Protein AF-A0A2E6J5F3-F1 (afdb_monomer_lite)

Structure (mmCIF, N/CA/C/O backbone):
data_AF-A0A2E6J5F3-F1
#
_entry.id   AF-A0A2E6J5F3-F1
#
loop_
_atom_site.group_PDB
_atom_site.id
_atom_site.type_symbol
_atom_site.label_atom_id
_atom_site.label_alt_id
_atom_site.label_comp_id
_atom_site.label_asym_id
_atom_site.label_entity_id
_atom_site.label_seq_id
_atom_site.pdbx_PDB_ins_code
_atom_site.Cartn_x
_atom_site.Cartn_y
_atom_site.Cartn_z
_atom_site.occupancy
_atom_site.B_iso_or_equiv
_atom_site.auth_seq_id
_atom_site.auth_comp_id
_atom_site.auth_asym_id
_atom_site.auth_atom_id
_atom_site.pdbx_PDB_model_num
ATOM 1 N N . MET A 1 1 ? 11.901 1.360 -8.039 1.00 68.38 1 MET A N 1
ATOM 2 C CA . MET A 1 1 ? 11.733 -0.087 -7.770 1.00 68.38 1 MET A CA 1
ATOM 3 C C . MET A 1 1 ? 10.427 -0.238 -7.019 1.00 68.38 1 MET A C 1
ATOM 5 O O . MET A 1 1 ? 10.229 0.530 -6.088 1.00 68.38 1 MET A O 1
ATOM 9 N N . THR A 1 2 ? 9.538 -1.131 -7.449 1.00 83.81 2 THR A N 1
ATOM 10 C CA . THR A 1 2 ? 8.186 -1.274 -6.885 1.00 83.81 2 THR A CA 1
ATOM 11 C C . THR A 1 2 ? 8.240 -1.558 -5.385 1.00 83.81 2 THR A C 1
ATOM 13 O O . THR A 1 2 ? 9.062 -2.356 -4.928 1.00 83.81 2 THR A O 1
ATOM 16 N N . LYS A 1 3 ? 7.383 -0.885 -4.621 1.00 89.31 3 LYS A N 1
ATOM 17 C CA . LYS A 1 3 ? 7.293 -0.981 -3.164 1.00 89.31 3 LYS A CA 1
ATOM 18 C C . LYS A 1 3 ? 6.021 -1.711 -2.771 1.00 89.31 3 LYS A C 1
ATOM 20 O O . LYS A 1 3 ? 4.973 -1.516 -3.382 1.00 89.31 3 LYS A O 1
ATOM 25 N N . PHE A 1 4 ? 6.134 -2.533 -1.734 1.00 89.50 4 PHE A N 1
ATOM 26 C CA . PHE A 1 4 ? 5.046 -3.346 -1.211 1.00 89.50 4 PHE A CA 1
ATOM 27 C C . PHE A 1 4 ? 4.772 -2.974 0.237 1.00 89.50 4 PHE A C 1
ATOM 29 O O . PHE A 1 4 ? 5.695 -2.754 1.025 1.00 89.50 4 PHE A O 1
ATOM 36 N N . ALA A 1 5 ? 3.498 -2.972 0.605 1.00 91.38 5 ALA A N 1
ATOM 37 C CA . ALA A 1 5 ? 3.099 -2.875 1.995 1.00 91.38 5 ALA A CA 1
ATOM 38 C C . ALA A 1 5 ? 1.891 -3.753 2.277 1.00 91.38 5 ALA A C 1
ATOM 40 O O . ALA A 1 5 ? 1.006 -3.942 1.442 1.00 91.38 5 ALA A O 1
ATOM 41 N N . LYS A 1 6 ? 1.858 -4.274 3.496 1.00 91.50 6 LYS A N 1
ATOM 42 C CA . LYS A 1 6 ? 0.690 -4.919 4.069 1.00 91.50 6 LYS A CA 1
ATOM 43 C C . LYS A 1 6 ? 0.106 -3.964 5.093 1.00 91.50 6 LYS A C 1
ATOM 45 O O . LYS A 1 6 ? 0.761 -3.665 6.091 1.00 91.50 6 LYS A O 1
ATOM 50 N N . ALA A 1 7 ? -1.112 -3.519 4.843 1.00 92.62 7 ALA A N 1
ATOM 51 C CA . ALA A 1 7 ? -1.858 -2.665 5.743 1.00 92.62 7 ALA A CA 1
ATOM 52 C C . ALA A 1 7 ? -3.098 -3.394 6.272 1.00 92.62 7 ALA A C 1
ATOM 54 O O . ALA A 1 7 ? -3.550 -4.386 5.691 1.00 92.62 7 ALA A O 1
ATOM 55 N N . ILE A 1 8 ? -3.632 -2.927 7.391 1.00 93.50 8 ILE A N 1
ATOM 56 C CA . ILE A 1 8 ? -4.862 -3.434 7.986 1.00 93.50 8 ILE A CA 1
ATOM 57 C C . ILE A 1 8 ? -5.796 -2.269 8.293 1.00 93.50 8 ILE A C 1
ATOM 59 O O . ILE A 1 8 ? -5.360 -1.207 8.729 1.00 93.50 8 ILE A O 1
ATOM 63 N N . ASP A 1 9 ? -7.081 -2.462 8.028 1.00 91.38 9 ASP A N 1
ATOM 64 C CA . ASP A 1 9 ? -8.122 -1.524 8.442 1.00 91.38 9 ASP A CA 1
ATOM 65 C C . ASP A 1 9 ? -8.614 -1.844 9.870 1.00 91.38 9 ASP A C 1
ATOM 67 O O . ASP A 1 9 ? -8.391 -2.936 10.402 1.00 91.38 9 ASP A O 1
ATOM 71 N N . LYS A 1 10 ? -9.359 -0.921 10.486 1.00 88.75 10 LYS A N 1
ATOM 72 C CA . LYS A 1 10 ? -10.023 -1.094 11.791 1.00 88.75 10 LYS A CA 1
ATOM 73 C C . LYS A 1 10 ? -10.945 -2.311 11.840 1.00 88.75 10 LYS A C 1
ATOM 75 O O . LYS A 1 10 ? -11.129 -2.911 12.895 1.00 88.75 10 LYS A O 1
ATOM 80 N N . THR A 1 11 ? -11.489 -2.706 10.692 1.00 89.56 11 THR A N 1
ATOM 81 C CA . THR A 1 11 ? -12.307 -3.916 10.510 1.00 89.56 11 THR A CA 1
ATOM 82 C C . THR A 1 11 ? -11.491 -5.216 10.476 1.00 89.56 11 THR A C 1
ATOM 84 O O . THR A 1 11 ? -12.047 -6.294 10.281 1.00 89.56 11 THR A O 1
ATOM 87 N N . ARG A 1 12 ? -10.167 -5.138 10.677 1.00 85.75 12 ARG A N 1
ATOM 88 C CA . ARG A 1 12 ? -9.188 -6.232 10.552 1.00 85.75 12 ARG A CA 1
ATOM 89 C C . ARG A 1 12 ? -9.048 -6.811 9.139 1.00 85.75 12 ARG A C 1
ATOM 91 O O . ARG A 1 12 ? -8.423 -7.860 8.961 1.00 85.75 12 ARG A O 1
ATOM 98 N N . VAL A 1 13 ? -9.569 -6.118 8.127 1.00 89.00 13 VAL A N 1
ATOM 99 C CA . VAL A 1 13 ? -9.374 -6.478 6.719 1.00 89.00 13 VAL A CA 1
ATOM 100 C C . VAL A 1 13 ? -7.946 -6.139 6.299 1.00 89.00 13 VAL A C 1
ATOM 102 O O . VAL A 1 13 ? -7.448 -5.042 6.548 1.00 89.00 13 VAL A O 1
ATOM 105 N N . ARG A 1 14 ? -7.265 -7.111 5.684 1.00 89.75 14 ARG A N 1
ATOM 106 C CA . ARG A 1 14 ? -5.879 -6.974 5.220 1.00 89.75 14 ARG A CA 1
ATOM 107 C C . ARG A 1 14 ? -5.862 -6.439 3.795 1.00 89.75 14 ARG A C 1
ATOM 109 O O . ARG A 1 14 ? -6.460 -7.037 2.904 1.00 89.75 14 ARG A O 1
ATOM 116 N N . HIS A 1 15 ? -5.103 -5.377 3.583 1.00 90.12 15 HIS A N 1
ATOM 117 C CA . HIS A 1 15 ? -4.869 -4.772 2.283 1.00 90.12 15 HIS A CA 1
ATOM 118 C C . HIS A 1 15 ? -3.411 -4.965 1.880 1.00 90.12 15 HIS A C 1
ATOM 120 O O . HIS A 1 15 ? -2.491 -4.678 2.647 1.00 90.12 15 HIS A O 1
ATOM 126 N N . TYR A 1 16 ? -3.204 -5.453 0.663 1.00 90.62 16 TYR A N 1
ATOM 127 C CA . TYR A 1 16 ? -1.884 -5.591 0.066 1.00 90.62 16 TYR A CA 1
ATOM 128 C C . TYR A 1 16 ? -1.716 -4.468 -0.949 1.00 90.62 16 TYR A C 1
ATOM 130 O O . TYR A 1 16 ? -2.445 -4.410 -1.936 1.00 90.62 16 TYR A O 1
ATOM 138 N N . LEU A 1 17 ? -0.802 -3.546 -0.672 1.00 91.06 17 LEU A N 1
ATOM 139 C CA . LEU A 1 17 ? -0.610 -2.316 -1.430 1.00 91.06 17 LEU A CA 1
ATOM 140 C C . LEU A 1 17 ? 0.678 -2.399 -2.247 1.00 91.06 17 LEU A C 1
ATOM 142 O O . LEU A 1 17 ? 1.695 -2.906 -1.763 1.00 91.06 17 LEU A O 1
ATOM 146 N N . ILE A 1 18 ? 0.623 -1.884 -3.474 1.00 90.75 18 ILE A N 1
ATOM 147 C CA . ILE A 1 18 ? 1.769 -1.740 -4.374 1.00 90.75 18 ILE A CA 1
ATOM 148 C C . ILE A 1 18 ? 1.822 -0.304 -4.882 1.00 90.75 18 ILE A C 1
ATOM 150 O O . ILE A 1 18 ? 0.819 0.215 -5.375 1.00 90.75 18 ILE A O 1
ATOM 154 N N . ALA A 1 19 ? 3.002 0.302 -4.818 1.00 91.31 19 ALA A N 1
ATOM 155 C CA . ALA A 1 19 ? 3.267 1.623 -5.376 1.00 91.31 19 ALA A CA 1
ATOM 156 C C . ALA A 1 19 ? 4.692 1.710 -5.933 1.00 91.31 19 ALA A C 1
ATOM 158 O O . ALA A 1 19 ? 5.468 0.753 -5.834 1.00 91.31 19 ALA A O 1
ATOM 159 N N . ASP A 1 20 ? 5.060 2.856 -6.501 1.00 89.56 20 ASP A N 1
ATOM 160 C CA . ASP A 1 20 ? 6.446 3.089 -6.917 1.00 89.56 20 ASP A CA 1
ATOM 161 C C . ASP A 1 20 ? 7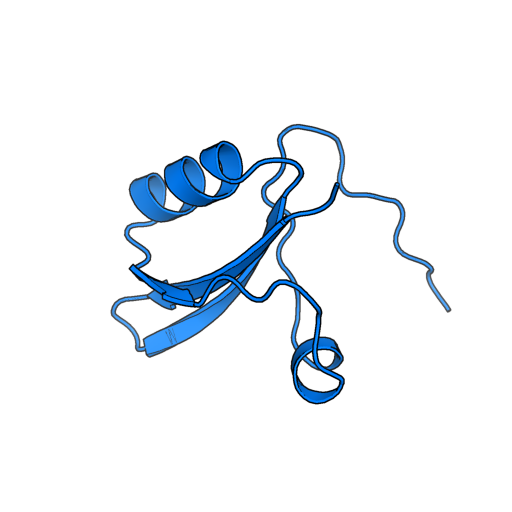.313 3.616 -5.781 1.00 89.56 20 ASP A C 1
ATOM 163 O O . ASP A 1 20 ? 8.515 3.333 -5.744 1.00 89.56 20 ASP A O 1
ATOM 167 N N . THR A 1 21 ? 6.707 4.348 -4.845 1.00 90.88 21 THR A N 1
ATOM 168 C CA . THR A 1 21 ? 7.390 4.927 -3.688 1.00 90.88 21 THR A CA 1
ATOM 169 C C . THR A 1 21 ? 6.700 4.555 -2.380 1.00 90.88 21 THR A C 1
ATOM 171 O O . THR A 1 21 ? 5.530 4.181 -2.337 1.00 90.88 21 THR A O 1
ATOM 174 N N . GLU A 1 22 ? 7.445 4.635 -1.279 1.00 90.12 22 GLU A N 1
ATOM 175 C CA . GLU A 1 22 ? 6.874 4.410 0.053 1.00 90.12 22 GLU A CA 1
ATOM 176 C C . GLU A 1 22 ? 5.955 5.562 0.468 1.00 90.12 22 GLU A C 1
ATOM 178 O O . GLU A 1 22 ? 4.982 5.331 1.179 1.00 90.12 22 GLU A O 1
ATOM 183 N N . ASP A 1 23 ? 6.213 6.774 -0.026 1.00 90.69 23 ASP A N 1
ATOM 184 C CA . ASP A 1 23 ? 5.398 7.955 0.258 1.00 90.69 23 ASP A CA 1
ATOM 185 C C . ASP A 1 23 ? 3.979 7.815 -0.295 1.00 90.69 23 ASP A C 1
ATOM 187 O O . ASP A 1 23 ? 3.022 8.134 0.401 1.00 90.69 23 ASP A O 1
ATOM 191 N N . GLU A 1 24 ? 3.819 7.255 -1.499 1.00 90.62 24 GLU A N 1
ATOM 192 C CA . GLU A 1 24 ? 2.498 6.970 -2.077 1.00 90.62 24 GLU A CA 1
ATOM 193 C C . GLU A 1 24 ? 1.689 6.002 -1.203 1.00 90.62 24 GLU A C 1
ATOM 195 O O . GLU A 1 24 ? 0.495 6.204 -0.977 1.00 90.62 24 GLU A O 1
ATOM 200 N N . ILE A 1 25 ? 2.350 4.979 -0.654 1.00 91.75 25 ILE A N 1
ATOM 201 C CA . ILE A 1 25 ? 1.727 4.031 0.275 1.00 91.75 25 ILE A CA 1
ATOM 202 C C . ILE A 1 25 ? 1.346 4.738 1.577 1.00 91.75 25 ILE A C 1
ATOM 204 O O . ILE A 1 25 ? 0.246 4.525 2.083 1.00 91.75 25 ILE A O 1
ATOM 208 N N . ASN A 1 26 ? 2.239 5.566 2.122 1.00 92.62 26 ASN A N 1
ATOM 209 C CA . ASN A 1 26 ? 1.998 6.274 3.377 1.00 92.62 26 ASN A CA 1
ATOM 210 C C . ASN A 1 26 ? 0.812 7.229 3.250 1.00 92.62 26 ASN A C 1
ATOM 212 O O . ASN A 1 26 ? -0.100 7.153 4.068 1.00 92.62 26 ASN A O 1
ATOM 216 N N . SER A 1 27 ? 0.777 8.049 2.195 1.00 92.75 27 SER A N 1
ATOM 217 C CA . SER A 1 27 ? -0.338 8.963 1.936 1.00 92.75 27 SER A CA 1
ATOM 218 C C . SER A 1 27 ? -1.659 8.212 1.763 1.00 92.75 27 SER A C 1
ATOM 220 O O . SER A 1 27 ? -2.669 8.617 2.333 1.00 92.75 27 SER A O 1
ATOM 222 N N . TYR A 1 28 ? -1.659 7.082 1.044 1.00 91.44 28 TYR A N 1
ATOM 223 C CA . TYR A 1 28 ? -2.862 6.259 0.888 1.00 91.44 28 TYR A CA 1
ATOM 224 C C . TYR A 1 28 ? -3.341 5.670 2.223 1.00 91.44 28 TYR A C 1
A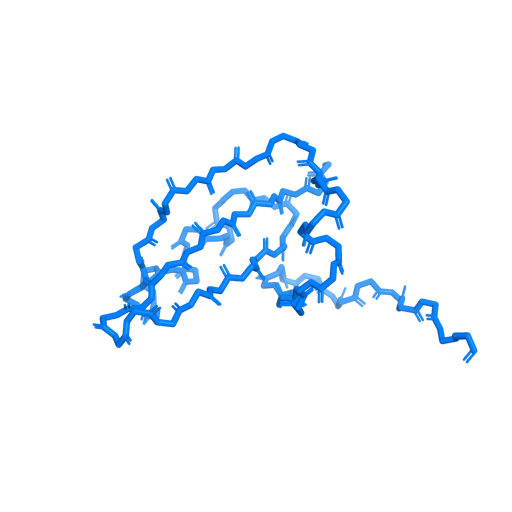TOM 226 O O . TYR A 1 28 ? -4.537 5.683 2.524 1.00 91.44 28 TYR A O 1
ATOM 234 N N . CYS A 1 29 ? -2.417 5.156 3.038 1.00 91.25 29 CYS A N 1
ATOM 235 C CA . CYS A 1 29 ? -2.738 4.628 4.361 1.00 91.25 29 CYS A CA 1
ATOM 236 C C . CYS A 1 29 ? -3.262 5.720 5.299 1.00 91.25 29 CYS A C 1
ATOM 238 O O . CYS A 1 29 ? -4.213 5.469 6.033 1.00 91.25 29 CYS A O 1
ATOM 240 N N . GLU A 1 30 ? -2.696 6.924 5.256 1.00 91.88 30 GLU A N 1
ATOM 241 C CA . GLU A 1 30 ? -3.141 8.057 6.068 1.00 91.88 30 GLU A CA 1
ATOM 242 C C . GLU A 1 30 ? -4.555 8.512 5.677 1.00 91.88 30 GLU A C 1
ATOM 244 O O . GLU A 1 30 ? -5.434 8.609 6.537 1.00 91.88 30 GLU A O 1
ATOM 249 N N . GLU A 1 31 ? -4.820 8.674 4.376 1.00 91.12 31 GLU A N 1
ATOM 250 C CA . GLU A 1 31 ? -6.138 9.053 3.852 1.00 91.12 31 GLU A CA 1
ATOM 251 C C . GLU A 1 31 ? -7.217 8.019 4.217 1.00 91.12 31 GLU A C 1
ATOM 253 O O . GLU A 1 31 ? -8.329 8.364 4.628 1.00 91.12 31 GLU A O 1
ATOM 258 N N . LYS A 1 32 ? -6.880 6.728 4.102 1.00 88.75 32 LYS A N 1
ATOM 259 C CA . LYS A 1 32 ? -7.795 5.609 4.370 1.00 88.75 32 LYS A CA 1
ATOM 260 C C . LYS A 1 32 ? -7.782 5.131 5.822 1.00 88.75 32 LYS A C 1
ATOM 262 O O . LYS A 1 32 ? -8.539 4.220 6.148 1.00 88.75 32 LYS A O 1
ATOM 267 N N . LYS A 1 33 ? -6.978 5.748 6.696 1.00 90.62 33 LYS A N 1
ATOM 268 C CA . LYS A 1 33 ? -6.795 5.364 8.111 1.00 90.62 33 LYS A CA 1
ATOM 269 C C . LYS A 1 33 ? -6.403 3.890 8.290 1.00 90.62 33 LYS A C 1
ATOM 271 O O . LYS A 1 33 ? -6.886 3.225 9.207 1.00 90.62 33 LYS A O 1
ATOM 276 N N . LEU A 1 34 ? -5.536 3.396 7.409 1.00 93.00 34 LEU A N 1
ATOM 277 C CA . LEU A 1 34 ? -4.982 2.047 7.451 1.00 93.00 34 LEU A CA 1
ATOM 278 C C . LEU A 1 34 ? -3.698 2.019 8.284 1.00 93.00 34 LEU A C 1
ATOM 280 O O . LEU A 1 34 ? -2.856 2.910 8.191 1.00 93.00 34 LEU A O 1
ATOM 284 N N . GLU A 1 35 ? -3.511 0.948 9.046 1.00 93.06 35 GLU A N 1
ATOM 285 C CA . GLU A 1 35 ? -2.298 0.703 9.820 1.00 93.06 35 GLU A CA 1
ATOM 286 C C . GLU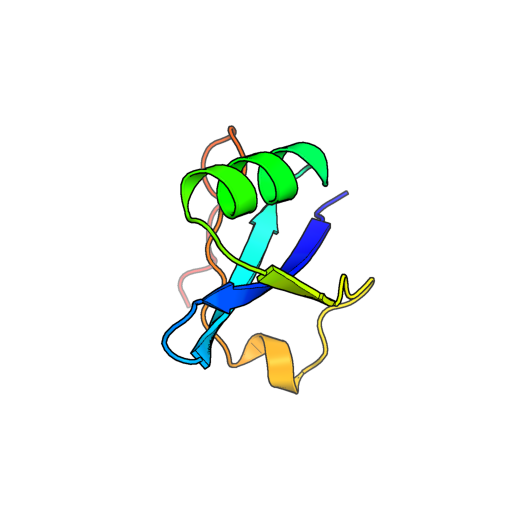 A 1 35 ? -1.337 -0.190 9.025 1.00 93.06 35 GLU A C 1
ATOM 288 O O . GLU A 1 35 ? -1.708 -1.273 8.568 1.00 93.06 35 GLU A O 1
ATOM 293 N N . ILE A 1 36 ? -0.089 0.246 8.842 1.00 92.56 36 ILE A N 1
ATOM 294 C CA . ILE A 1 36 ? 0.928 -0.536 8.127 1.00 92.56 36 ILE A CA 1
ATOM 295 C C . ILE A 1 36 ? 1.493 -1.601 9.071 1.00 92.56 36 ILE A C 1
ATOM 297 O O . ILE A 1 36 ? 2.199 -1.285 10.021 1.00 92.56 36 ILE A O 1
ATOM 301 N N . LEU A 1 37 ? 1.237 -2.873 8.762 1.00 90.38 37 LEU A N 1
ATOM 302 C CA . LEU A 1 37 ? 1.740 -4.010 9.534 1.00 90.38 37 LEU A CA 1
ATOM 303 C C . LEU A 1 37 ? 3.170 -4.391 9.151 1.00 90.38 37 LEU A C 1
ATOM 305 O O . LEU A 1 37 ? 3.973 -4.749 10.006 1.00 90.38 37 LEU A O 1
ATOM 309 N N . ASN A 1 38 ? 3.469 -4.418 7.849 1.00 90.00 38 ASN A N 1
ATOM 310 C CA . ASN A 1 38 ? 4.779 -4.838 7.352 1.00 90.00 38 ASN A CA 1
ATOM 311 C C . ASN A 1 38 ? 5.067 -4.249 5.963 1.00 90.00 38 ASN A C 1
ATOM 313 O O . ASN A 1 38 ? 4.152 -4.050 5.160 1.00 90.00 38 ASN A O 1
ATOM 317 N N . ARG A 1 39 ? 6.352 -4.040 5.665 1.00 90.06 39 ARG A N 1
ATOM 318 C CA . ARG A 1 39 ? 6.887 -3.630 4.360 1.00 90.06 39 ARG A CA 1
ATOM 319 C C . ARG A 1 39 ? 7.813 -4.724 3.819 1.00 90.06 39 ARG A C 1
ATOM 321 O O . ARG A 1 39 ? 9.024 -4.679 4.045 1.00 90.06 39 ARG A O 1
ATOM 328 N N . PRO A 1 40 ? 7.259 -5.746 3.151 1.00 86.62 40 PRO A N 1
ATOM 329 C CA . PRO A 1 40 ? 8.065 -6.831 2.619 1.00 86.62 40 PRO A CA 1
ATOM 330 C C . PRO A 1 40 ? 8.952 -6.337 1.470 1.00 86.62 40 PRO A C 1
ATOM 332 O O . PRO A 1 40 ? 8.508 -5.596 0.593 1.00 86.62 40 PRO A O 1
ATOM 335 N N . LYS A 1 41 ? 10.221 -6.764 1.467 1.00 84.19 41 LYS A N 1
ATOM 336 C CA . LYS A 1 41 ? 11.164 -6.476 0.369 1.00 84.19 41 LYS A CA 1
ATOM 337 C C . LYS A 1 41 ? 10.868 -7.309 -0.881 1.00 84.19 41 LYS A C 1
ATOM 339 O O . LYS A 1 41 ? 11.147 -6.860 -1.987 1.00 84.19 41 LYS A O 1
ATOM 344 N N . TYR A 1 42 ? 10.300 -8.497 -0.688 1.00 81.31 42 TYR A N 1
ATOM 345 C CA . TYR A 1 42 ? 9.941 -9.446 -1.736 1.00 81.31 42 TYR A CA 1
ATOM 346 C C . TYR A 1 42 ? 8.540 -9.988 -1.481 1.00 81.31 42 TYR A C 1
ATOM 348 O O . TYR A 1 42 ? 8.099 -10.065 -0.336 1.00 81.31 42 TYR A O 1
ATOM 356 N N . VAL A 1 43 ? 7.836 -10.345 -2.551 1.00 80.75 43 VAL A N 1
ATOM 357 C CA . VAL A 1 43 ? 6.501 -10.933 -2.454 1.00 80.75 43 VAL A CA 1
ATOM 358 C C . VAL A 1 43 ? 6.648 -12.433 -2.231 1.00 80.75 43 VAL A C 1
ATOM 360 O O . VAL A 1 43 ? 7.135 -13.138 -3.112 1.00 80.75 43 VAL A O 1
ATOM 363 N N . ASP A 1 44 ? 6.223 -12.920 -1.068 1.00 80.31 44 ASP A N 1
ATOM 364 C CA . ASP A 1 44 ? 6.182 -14.359 -0.805 1.00 80.31 44 ASP A CA 1
ATOM 365 C C . ASP A 1 44 ? 5.124 -15.045 -1.687 1.00 80.31 44 ASP A C 1
ATOM 367 O O . ASP A 1 44 ? 4.091 -14.433 -1.975 1.00 80.31 44 ASP A O 1
ATOM 371 N N . PRO A 1 45 ? 5.288 -16.330 -2.056 1.00 79.69 45 PRO A N 1
ATOM 372 C CA . PRO A 1 45 ? 4.295 -17.068 -2.845 1.00 79.69 45 PRO A CA 1
ATOM 373 C C . PRO A 1 45 ? 2.878 -16.994 -2.258 1.00 79.69 45 PRO A C 1
ATOM 375 O O . PRO A 1 45 ? 1.906 -16.795 -2.981 1.00 79.69 45 PRO A O 1
ATOM 378 N N . THR A 1 46 ? 2.760 -17.044 -0.930 1.00 78.62 46 THR A N 1
ATOM 379 C CA . THR A 1 46 ? 1.485 -16.892 -0.212 1.00 78.62 46 THR A CA 1
ATOM 380 C C . THR A 1 46 ? 0.856 -15.513 -0.422 1.00 78.62 46 THR A C 1
ATOM 382 O O . THR A 1 46 ? -0.364 -15.379 -0.452 1.00 78.62 46 THR A O 1
ATOM 385 N N . MET A 1 47 ? 1.676 -14.471 -0.575 1.00 79.25 47 MET A N 1
ATOM 386 C CA . MET A 1 47 ? 1.204 -13.117 -0.844 1.00 79.25 47 MET A CA 1
ATOM 387 C C . MET A 1 47 ? 0.714 -12.944 -2.281 1.00 79.25 47 MET A C 1
ATOM 389 O O . MET A 1 47 ? -0.215 -12.172 -2.493 1.00 79.25 47 MET A O 1
ATOM 393 N N . VAL A 1 48 ? 1.286 -13.676 -3.245 1.00 77.19 48 VAL A N 1
ATOM 394 C CA . VAL A 1 48 ? 0.871 -13.641 -4.662 1.00 77.19 48 VAL A CA 1
ATOM 395 C C . VAL A 1 48 ? -0.593 -14.052 -4.835 1.00 77.19 48 VAL A C 1
ATOM 397 O O . VAL A 1 48 ? -1.285 -13.512 -5.694 1.00 77.19 48 VAL A O 1
ATOM 400 N N . CYS A 1 49 ? -1.093 -14.954 -3.987 1.00 79.06 49 CYS A N 1
ATOM 401 C CA . CYS A 1 49 ? -2.491 -15.387 -4.008 1.00 79.06 49 CYS A CA 1
ATOM 402 C C . CYS A 1 49 ? -3.486 -14.297 -3.568 1.00 79.06 49 CYS A C 1
ATOM 404 O O . CYS A 1 49 ? -4.691 -14.455 -3.758 1.00 79.06 49 CYS A O 1
ATOM 406 N N . HIS A 1 50 ? -3.018 -13.206 -2.955 1.00 81.00 50 HIS A N 1
ATOM 407 C CA . HIS A 1 50 ? -3.875 -12.112 -2.512 1.00 81.00 50 HIS A CA 1
ATOM 408 C C . HIS A 1 50 ? -3.993 -11.007 -3.568 1.00 81.00 50 HIS A C 1
ATOM 410 O O . HIS A 1 50 ? -3.085 -10.755 -4.358 1.00 81.00 50 HIS A O 1
ATOM 416 N N . HIS A 1 51 ? -5.128 -10.303 -3.563 1.00 82.44 51 HIS A N 1
ATOM 417 C CA . HIS A 1 51 ? -5.337 -9.188 -4.479 1.00 82.44 51 HIS A CA 1
ATOM 418 C C . HIS A 1 51 ? -4.514 -7.971 -4.050 1.00 82.44 51 HIS A C 1
ATOM 420 O O . HIS A 1 51 ? -4.768 -7.374 -3.001 1.00 82.44 51 HIS A O 1
ATOM 426 N N . PHE A 1 52 ? -3.559 -7.580 -4.891 1.00 86.50 52 PHE A N 1
ATOM 427 C CA . PHE A 1 52 ? -2.797 -6.356 -4.699 1.00 86.50 52 PHE A CA 1
ATOM 428 C C . PHE A 1 52 ? -3.515 -5.144 -5.285 1.00 86.50 52 PHE A C 1
ATOM 430 O O . PHE A 1 52 ? -3.892 -5.120 -6.462 1.00 86.50 52 PHE A O 1
ATOM 437 N N . ILE A 1 53 ? -3.632 -4.111 -4.460 1.00 88.69 53 ILE A N 1
ATOM 438 C CA . ILE A 1 53 ? -4.179 -2.810 -4.814 1.00 88.69 53 ILE A CA 1
ATOM 439 C C . ILE A 1 53 ? -3.018 -1.924 -5.260 1.00 88.69 53 ILE A C 1
ATOM 441 O O . ILE A 1 53 ? -2.055 -1.717 -4.522 1.00 88.69 53 ILE A O 1
ATOM 445 N N . TRP A 1 54 ? -3.112 -1.409 -6.482 1.00 89.19 54 TRP A N 1
ATOM 446 C CA . TRP A 1 54 ? -2.183 -0.404 -6.980 1.00 89.19 54 TRP A CA 1
ATOM 447 C 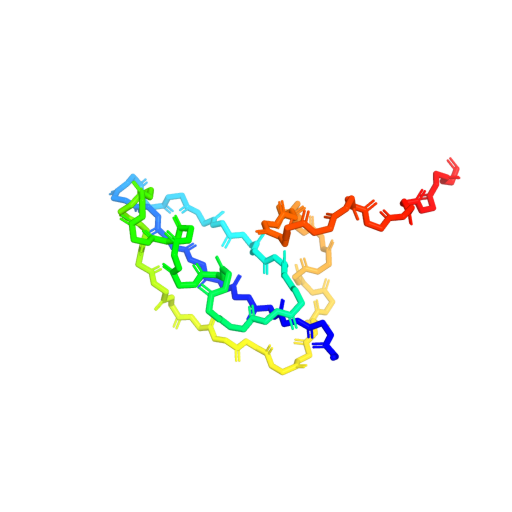C . TRP A 1 54 ? -2.572 0.970 -6.431 1.00 89.19 54 TRP A C 1
ATOM 449 O O . TRP A 1 54 ? -3.698 1.410 -6.656 1.00 89.19 54 TRP A O 1
ATOM 459 N N . VAL A 1 55 ? -1.649 1.628 -5.731 1.00 89.75 55 VAL A N 1
ATOM 460 C CA . VAL A 1 55 ? -1.845 2.959 -5.123 1.00 89.75 55 VAL A CA 1
ATOM 461 C C . V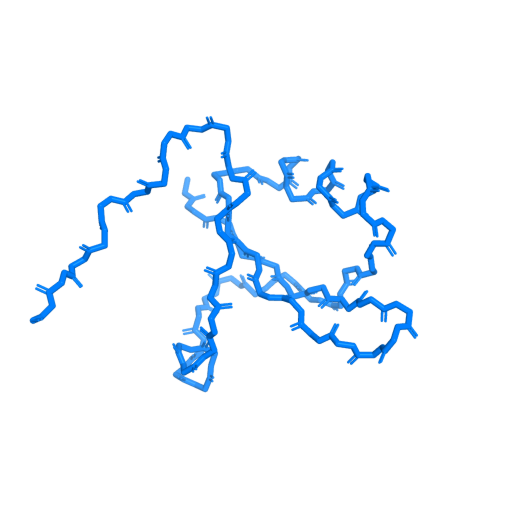AL A 1 55 ? -0.837 3.997 -5.626 1.00 89.75 55 VAL A C 1
ATOM 463 O O . VAL A 1 55 ? -0.784 5.108 -5.111 1.00 89.75 55 VAL A O 1
ATOM 466 N N . GLY A 1 56 ? -0.031 3.645 -6.633 1.00 86.19 56 GLY A N 1
ATOM 467 C CA . GLY A 1 56 ? 0.905 4.580 -7.251 1.00 86.19 56 GLY A CA 1
ATOM 468 C C . GLY A 1 56 ? 0.202 5.611 -8.136 1.00 86.19 56 GLY A C 1
ATOM 469 O O . GLY A 1 56 ? -0.852 5.331 -8.712 1.00 86.19 56 GLY A O 1
ATOM 470 N N . LYS A 1 57 ? 0.802 6.799 -8.283 1.00 81.56 57 LYS A N 1
ATOM 471 C CA . LYS A 1 57 ? 0.236 7.903 -9.082 1.00 81.56 57 LYS A CA 1
ATOM 472 C C . LYS A 1 57 ? 0.220 7.616 -10.580 1.00 81.56 57 LYS A C 1
ATOM 474 O O . LYS A 1 57 ? -0.631 8.141 -11.296 1.00 81.56 57 LYS A O 1
ATOM 479 N N . ARG A 1 58 ? 1.169 6.814 -11.077 1.00 83.50 58 ARG A N 1
ATOM 480 C CA . ARG A 1 58 ? 1.177 6.405 -12.488 1.00 83.50 58 ARG A CA 1
ATOM 481 C C . ARG A 1 58 ? 0.042 5.413 -12.770 1.00 83.50 58 ARG A C 1
ATOM 483 O O . ARG A 1 58 ? -0.422 4.735 -11.847 1.00 83.50 58 ARG A O 1
ATOM 490 N N . PRO A 1 59 ? -0.367 5.265 -14.042 1.00 78.38 59 PRO A N 1
ATOM 491 C CA . PRO A 1 59 ? -1.304 4.224 -14.430 1.00 78.38 59 PRO A CA 1
ATOM 492 C C . PRO A 1 59 ? -0.835 2.864 -13.920 1.00 78.38 59 PRO A C 1
ATOM 494 O O . PRO A 1 59 ? 0.356 2.542 -13.995 1.00 78.38 59 PRO A O 1
ATOM 497 N N . ARG A 1 60 ? -1.784 2.073 -13.407 1.00 77.44 60 ARG A N 1
ATOM 498 C CA . ARG A 1 60 ? -1.522 0.703 -12.967 1.00 77.44 60 ARG A CA 1
ATOM 499 C C . ARG A 1 60 ? -0.751 -0.033 -14.073 1.00 77.44 60 ARG A C 1
ATOM 501 O O . ARG A 1 60 ? -1.198 0.007 -15.222 1.00 77.44 60 ARG A O 1
ATOM 508 N N . PRO A 1 61 ? 0.369 -0.707 -13.754 1.00 75.19 61 PRO A N 1
ATOM 509 C CA . PRO A 1 61 ? 1.108 -1.487 -14.736 1.00 75.19 61 PRO A CA 1
ATOM 510 C C . PRO A 1 61 ? 0.186 -2.482 -15.440 1.00 75.19 61 PRO A C 1
ATOM 512 O O . PRO A 1 61 ? -0.718 -3.040 -14.810 1.00 75.19 61 PRO A O 1
ATOM 515 N N . ALA A 1 62 ? 0.426 -2.705 -16.734 1.00 74.31 62 ALA A N 1
ATOM 516 C CA . ALA A 1 62 ? -0.333 -3.675 -17.509 1.00 74.31 62 ALA A CA 1
ATOM 517 C C . ALA A 1 62 ? -0.300 -5.032 -16.795 1.00 74.31 62 ALA A C 1
ATOM 519 O O . ALA A 1 62 ? 0.766 -5.588 -16.528 1.00 74.31 62 ALA A O 1
ATOM 520 N N . GLN A 1 63 ? -1.478 -5.538 -16.444 1.00 71.50 63 GLN A N 1
ATOM 521 C CA . GLN A 1 63 ? -1.599 -6.877 -15.896 1.00 71.50 63 GLN A CA 1
ATOM 522 C C . GLN A 1 63 ? -1.596 -7.851 -17.061 1.00 71.50 63 GLN A C 1
ATOM 524 O O . GLN A 1 63 ? -2.362 -7.673 -18.010 1.00 71.50 63 GLN A O 1
ATOM 529 N N . TRP A 1 64 ? -0.751 -8.876 -16.984 1.00 67.38 64 TRP A N 1
ATOM 530 C CA . TRP A 1 64 ? -0.860 -10.001 -17.896 1.00 67.38 64 TRP A CA 1
ATOM 531 C C . TRP A 1 64 ? -2.232 -10.644 -17.686 1.00 67.38 64 TRP A C 1
ATOM 533 O O . TRP A 1 64 ? -2.506 -11.200 -16.620 1.00 67.38 64 TRP A O 1
ATOM 543 N N . LYS A 1 65 ? -3.117 -10.508 -18.673 1.00 59.12 65 LYS A N 1
ATOM 544 C CA . LYS A 1 65 ? -4.335 -11.310 -18.743 1.00 59.12 65 LYS A CA 1
ATOM 545 C C . LYS A 1 65 ? -3.924 -12.620 -19.403 1.00 59.12 65 LYS A C 1
ATOM 547 O O . LYS A 1 65 ? -3.547 -12.600 -20.571 1.00 59.12 65 LYS A O 1
ATOM 552 N N . ALA A 1 66 ? -3.886 -13.691 -18.612 1.00 56.12 66 ALA A N 1
ATOM 553 C CA . ALA A 1 66 ? -3.758 -15.045 -19.139 1.00 56.12 66 ALA A CA 1
ATOM 554 C C . ALA A 1 66 ? -5.017 -15.423 -19.927 1.00 56.12 66 ALA A C 1
ATOM 556 O O . ALA A 1 66 ? -6.108 -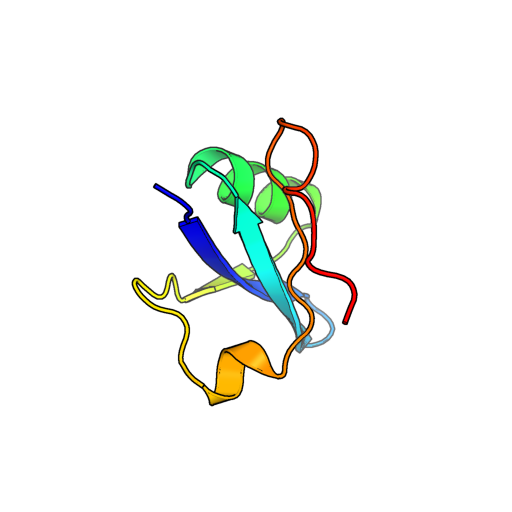14.938 -19.538 1.00 56.12 66 ALA A O 1
#

Secondary structure (DSSP, 8-state):
--EEEEEE-TT--EEEEEESSHHHHHHHHHHHT-EEEE--SS--HHHHTS-EEE--SSPPPPP---

pLDDT: mean 85.55, std 8.01, range [56.12, 93.5]

Sequence (66 aa):
MTKFAKAIDKTRVRHYLIADTEDEINSYCEEKKLEILNRPKYVDPTMVCHHFIWVGKRPRPAQWKA

Radius of gyration: 11.67 Å; chains: 1; bounding box: 24×26×31 Å

Foldseek 3Di:
DKWWWWWADPVRDIAIEIEPDVVLVVVVCVVRVIHTPDTDPDQDPVNVPDDYDYRYPDPDPDDPDD